Protein AF-A0A1V5GFI8-F1 (afdb_monomer_lite)

Secondary structure (DSSP, 8-state):
-EEEE-HHHHHHHHHHHHHHHHHHHHHHHHHHHHHHHHHHHHH--S-HHHHHHHHHS---PBTTTB-EEEETTTTEEEETTTEETTEE----SS-HHHHTEEEEEEEEEEETTEEEEEEEEEE----

pLDDT: mean 79.14, std 13.78, range [33.66, 95.88]

Sequence (127 aa):
MGLRLRRDCIDAAQALFEEDLRGEMQRRSWAALPLLNELRRTLGIENPAAFYREHWGGELVCPGEGEYVWNEAWRTYESSAFGHPDSPKPGPRGIAALDRIQRLETGATFEYGGLRAKAALIRSDGR

Structure (mmCIF, N/CA/C/O backbone):
data_AF-A0A1V5GFI8-F1
#
_entry.id   AF-A0A1V5GFI8-F1
#
loop_
_atom_site.group_PDB
_atom_site.id
_atom_site.type_symbol
_atom_site.label_atom_id
_atom_site.label_alt_id
_atom_site.label_comp_id
_atom_site.label_asym_id
_atom_site.label_entity_id
_atom_site.label_seq_id
_atom_site.pdbx_PDB_ins_code
_atom_site.Cartn_x
_atom_site.Cartn_y
_atom_site.Cartn_z
_atom_site.occupancy
_atom_site.B_iso_or_equiv
_atom_site.auth_seq_id
_atom_site.auth_comp_id
_atom_site.auth_asym_id
_atom_site.auth_atom_id
_atom_site.pdbx_PDB_model_num
ATOM 1 N N . MET A 1 1 ? 23.739 -17.365 -21.574 1.00 50.25 1 MET A N 1
ATOM 2 C CA . MET A 1 1 ? 24.062 -16.109 -22.294 1.00 50.25 1 MET A CA 1
ATOM 3 C C . MET A 1 1 ? 23.844 -14.949 -21.327 1.00 50.25 1 MET A C 1
ATOM 5 O O . MET A 1 1 ? 22.844 -14.989 -20.621 1.00 50.25 1 MET A O 1
ATOM 9 N N . GLY A 1 2 ? 24.782 -14.003 -21.199 1.00 55.44 2 GLY A N 1
ATOM 10 C CA . GLY A 1 2 ? 24.679 -12.882 -20.248 1.00 55.44 2 GLY A CA 1
ATOM 11 C C . GLY A 1 2 ? 24.267 -11.583 -20.943 1.00 55.44 2 GLY A C 1
ATOM 12 O O . GLY A 1 2 ? 24.872 -11.218 -21.947 1.00 55.44 2 GLY A O 1
ATOM 13 N N . LEU A 1 3 ? 23.251 -10.898 -20.420 1.00 61.62 3 LEU A N 1
ATOM 14 C CA . LEU A 1 3 ? 22.790 -9.583 -20.859 1.00 61.62 3 LEU A CA 1
ATOM 15 C C . LEU A 1 3 ? 23.240 -8.530 -19.843 1.00 61.62 3 LEU A C 1
ATOM 17 O O . LEU A 1 3 ? 22.969 -8.638 -18.645 1.00 61.62 3 LEU A O 1
ATOM 21 N N . ARG A 1 4 ? 23.920 -7.494 -20.337 1.00 64.38 4 ARG A N 1
ATOM 22 C CA . ARG A 1 4 ? 24.334 -6.324 -19.557 1.00 64.38 4 ARG A CA 1
ATOM 23 C C . ARG A 1 4 ? 23.457 -5.145 -19.959 1.00 64.38 4 ARG A C 1
ATOM 25 O O . ARG A 1 4 ? 23.592 -4.641 -21.071 1.00 64.38 4 ARG A O 1
ATOM 32 N N . LEU A 1 5 ? 22.578 -4.708 -19.061 1.00 66.06 5 LEU A N 1
ATOM 33 C CA . LEU A 1 5 ? 21.698 -3.564 -19.298 1.00 66.06 5 LEU A CA 1
ATOM 34 C C . LEU A 1 5 ? 22.356 -2.286 -18.758 1.00 66.06 5 LEU A C 1
ATOM 36 O O . LEU A 1 5 ? 22.871 -2.268 -17.637 1.00 66.06 5 LEU A O 1
ATOM 40 N N . ARG A 1 6 ? 22.377 -1.231 -19.581 1.00 69.94 6 ARG A N 1
ATOM 41 C CA . ARG A 1 6 ? 22.782 0.128 -19.178 1.00 69.94 6 ARG A CA 1
ATOM 42 C C . ARG A 1 6 ? 21.565 0.906 -18.664 1.00 69.94 6 ARG A C 1
ATOM 44 O O . ARG A 1 6 ? 20.440 0.495 -18.935 1.00 69.94 6 ARG A O 1
ATOM 51 N N . ARG A 1 7 ? 21.806 2.019 -17.960 1.00 71.50 7 ARG A N 1
ATOM 52 C CA . ARG A 1 7 ? 20.777 2.888 -17.359 1.00 71.50 7 ARG A CA 1
ATOM 53 C C . ARG A 1 7 ? 19.639 3.214 -18.333 1.00 71.50 7 ARG A C 1
ATOM 55 O O . ARG A 1 7 ? 18.503 2.893 -18.031 1.00 71.50 7 ARG A O 1
ATOM 62 N 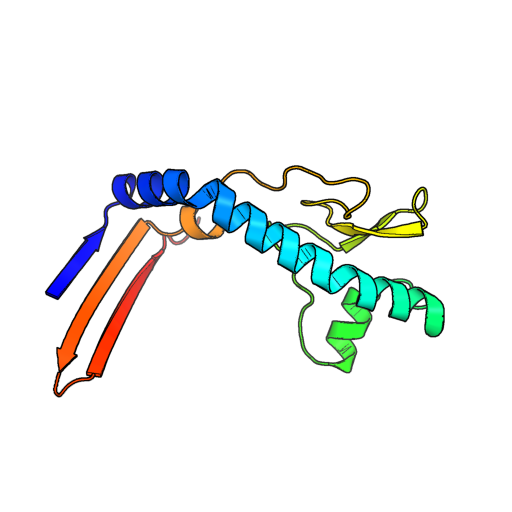N . ASP A 1 8 ? 19.962 3.653 -19.545 1.00 75.69 8 ASP A N 1
ATOM 63 C CA . ASP A 1 8 ? 18.964 4.001 -20.567 1.00 75.69 8 ASP A CA 1
ATOM 64 C C . ASP A 1 8 ? 18.019 2.832 -20.920 1.00 75.69 8 ASP A C 1
ATOM 66 O O . ASP A 1 8 ? 16.840 3.030 -21.197 1.00 75.69 8 ASP A O 1
ATOM 70 N N . CYS A 1 9 ? 18.514 1.586 -20.889 1.00 72.44 9 CYS A N 1
ATOM 71 C CA . CYS A 1 9 ? 17.685 0.398 -21.118 1.00 72.44 9 CYS A CA 1
ATOM 72 C C . CYS A 1 9 ? 16.789 0.076 -19.913 1.00 72.44 9 CYS A C 1
ATOM 74 O O . CYS A 1 9 ? 15.702 -0.466 -20.094 1.00 72.44 9 CYS A O 1
ATOM 76 N N . ILE A 1 10 ? 17.251 0.380 -18.697 1.00 73.12 10 ILE A N 1
ATOM 77 C CA . ILE A 1 10 ? 16.467 0.240 -17.463 1.00 73.12 10 ILE A CA 1
ATOM 78 C C . ILE A 1 10 ? 15.362 1.298 -17.441 1.00 73.12 10 ILE A C 1
ATOM 80 O O . ILE A 1 10 ? 14.219 0.954 -17.162 1.00 73.12 10 ILE A O 1
ATOM 84 N N . ASP A 1 11 ? 15.671 2.539 -17.817 1.00 72.94 11 ASP A N 1
ATOM 85 C CA . ASP A 1 11 ? 14.698 3.630 -17.891 1.00 72.94 11 ASP A CA 1
ATOM 86 C C . ASP A 1 11 ? 13.631 3.346 -18.964 1.00 72.94 11 ASP A C 1
ATOM 88 O O . ASP A 1 11 ? 12.438 3.512 -18.717 1.00 72.94 11 ASP A O 1
ATOM 92 N N . ALA A 1 12 ? 14.036 2.824 -20.130 1.00 75.50 12 ALA A N 1
ATOM 93 C CA . ALA A 1 12 ? 13.104 2.397 -21.175 1.00 75.50 12 ALA A CA 1
ATOM 94 C C . ALA A 1 12 ? 12.208 1.231 -20.723 1.00 75.50 12 ALA A C 1
ATOM 96 O O . ALA A 1 12 ? 11.006 1.243 -20.976 1.00 75.50 12 ALA A O 1
ATOM 97 N N . ALA A 1 13 ? 12.766 0.233 -20.028 1.00 72.88 13 ALA A N 1
ATOM 98 C CA . ALA A 1 13 ? 11.972 -0.855 -19.462 1.00 72.88 13 ALA A CA 1
ATOM 99 C C . ALA A 1 13 ? 11.004 -0.338 -18.387 1.00 72.88 13 ALA A C 1
ATOM 101 O O . ALA A 1 13 ? 9.841 -0.727 -18.380 1.00 72.88 13 ALA A O 1
ATOM 102 N N . GLN A 1 14 ? 11.451 0.572 -17.518 1.00 73.00 14 GLN A N 1
ATOM 103 C CA . GLN A 1 14 ? 10.587 1.204 -16.526 1.00 73.00 14 GLN A CA 1
ATOM 104 C C . GLN A 1 14 ? 9.422 1.923 -17.205 1.00 73.00 14 GLN A C 1
ATOM 106 O O . GLN A 1 14 ? 8.290 1.683 -16.815 1.00 73.00 14 GLN A O 1
ATOM 111 N N . ALA A 1 15 ? 9.672 2.719 -18.247 1.00 75.56 15 ALA A N 1
ATOM 112 C CA . ALA A 1 15 ? 8.619 3.414 -18.985 1.00 75.56 15 ALA A CA 1
ATOM 113 C C . ALA A 1 15 ? 7.609 2.453 -19.639 1.00 75.56 15 ALA A C 1
ATOM 115 O O . ALA A 1 15 ? 6.418 2.745 -19.672 1.00 75.56 15 ALA A O 1
ATOM 116 N N . LEU A 1 16 ? 8.066 1.295 -20.130 1.00 79.94 16 LEU A N 1
ATOM 117 C CA . LEU A 1 16 ? 7.194 0.288 -20.744 1.00 79.94 16 LEU A CA 1
ATOM 118 C C . LEU A 1 16 ? 6.314 -0.455 -19.732 1.00 79.94 16 LEU A C 1
ATOM 120 O O . LEU A 1 16 ? 5.209 -0.855 -20.081 1.00 79.94 16 LEU A O 1
ATOM 124 N N . PHE A 1 17 ? 6.795 -0.656 -18.503 1.00 77.00 17 PHE A N 1
ATOM 125 C CA . PHE A 1 17 ? 6.096 -1.436 -17.473 1.00 77.00 17 PHE A CA 1
ATOM 126 C C . PHE A 1 17 ? 5.537 -0.580 -16.325 1.00 77.00 17 PHE A C 1
ATOM 128 O O . PHE A 1 17 ? 5.024 -1.129 -15.350 1.00 77.00 17 PHE A O 1
ATOM 135 N N . GLU A 1 18 ? 5.645 0.750 -16.399 1.00 81.06 18 GLU A N 1
ATOM 136 C CA . GLU A 1 18 ? 5.300 1.654 -15.296 1.00 81.06 18 GLU A CA 1
ATOM 137 C C . GLU A 1 18 ? 3.835 1.511 -14.882 1.00 81.06 18 GLU A C 1
ATOM 139 O O . GLU A 1 18 ? 3.539 1.416 -13.691 1.00 81.06 18 GLU A O 1
ATOM 144 N N . GLU A 1 19 ? 2.921 1.478 -15.851 1.00 80.50 19 GLU A N 1
ATOM 145 C CA . GLU A 1 19 ? 1.483 1.377 -15.592 1.00 80.50 19 GLU A CA 1
ATOM 146 C C . GLU A 1 19 ? 1.116 0.035 -14.952 1.00 80.50 19 GLU A C 1
ATOM 148 O O . GLU A 1 19 ? 0.410 0.008 -13.941 1.00 80.50 19 GLU A O 1
ATOM 153 N N . ASP A 1 20 ? 1.661 -1.068 -15.472 1.00 83.44 20 ASP A N 1
ATOM 154 C CA . ASP A 1 20 ? 1.432 -2.411 -14.934 1.00 83.44 20 ASP A CA 1
ATOM 155 C C . ASP A 1 20 ? 1.963 -2.545 -13.502 1.00 83.44 20 ASP A C 1
ATOM 157 O O . ASP A 1 20 ? 1.280 -3.064 -12.611 1.00 83.44 20 ASP A O 1
ATOM 161 N N . LEU A 1 21 ? 3.176 -2.040 -13.258 1.00 82.12 21 LEU A N 1
ATOM 162 C CA . LEU A 1 21 ? 3.819 -2.084 -11.947 1.00 82.12 21 LEU A CA 1
ATOM 163 C C . LEU A 1 21 ? 3.091 -1.190 -10.941 1.00 82.12 21 LEU A C 1
ATOM 165 O O . LEU A 1 21 ? 2.856 -1.613 -9.808 1.00 82.12 21 LEU A O 1
ATOM 169 N N . ARG A 1 22 ? 2.662 0.005 -11.353 1.00 86.75 22 ARG A N 1
ATOM 170 C CA . ARG A 1 22 ? 1.830 0.901 -10.541 1.00 86.75 22 ARG A CA 1
ATOM 171 C C . ARG A 1 22 ? 0.488 0.258 -10.200 1.00 86.75 22 ARG A C 1
ATOM 173 O O . ARG A 1 22 ? 0.075 0.307 -9.043 1.00 86.75 22 ARG A O 1
ATOM 180 N N . GLY A 1 23 ? -0.166 -0.377 -11.172 1.00 88.94 23 GLY A N 1
ATOM 181 C CA . GLY A 1 23 ? -1.419 -1.099 -10.960 1.00 88.94 23 GLY A CA 1
ATOM 182 C C . GLY A 1 23 ? -1.262 -2.251 -9.968 1.00 88.94 23 GLY A C 1
ATOM 183 O O . GLY A 1 23 ? -2.096 -2.429 -9.082 1.00 88.94 23 GLY A O 1
ATOM 184 N N . GLU A 1 24 ? -0.165 -3.004 -10.050 1.00 88.81 24 GLU A N 1
ATOM 185 C CA . GLU A 1 24 ? 0.136 -4.065 -9.085 1.00 88.81 24 GLU A CA 1
ATOM 186 C C . GLU A 1 24 ? 0.430 -3.516 -7.683 1.00 88.81 24 GLU A C 1
ATOM 188 O O . GLU A 1 24 ? -0.075 -4.049 -6.692 1.00 88.81 24 GLU A O 1
ATOM 193 N N . MET A 1 25 ? 1.196 -2.427 -7.576 1.00 89.44 25 MET A N 1
ATOM 194 C CA . MET A 1 25 ? 1.446 -1.759 -6.296 1.00 89.44 25 MET A CA 1
ATOM 195 C C . MET A 1 25 ? 0.150 -1.252 -5.660 1.00 89.44 25 MET A C 1
ATOM 197 O O . MET A 1 25 ? -0.059 -1.470 -4.466 1.00 89.44 25 MET A O 1
ATOM 201 N N . GLN A 1 26 ? -0.743 -0.650 -6.449 1.00 92.75 26 GLN A N 1
ATOM 202 C CA . GLN A 1 26 ? -2.059 -0.215 -5.984 1.00 92.75 26 GLN A CA 1
ATOM 203 C C . GLN A 1 26 ? -2.885 -1.400 -5.475 1.00 92.75 26 GLN A C 1
ATOM 205 O O . GLN A 1 26 ? -3.370 -1.361 -4.345 1.00 92.75 26 GLN A O 1
ATOM 210 N N . ARG A 1 27 ? -2.993 -2.486 -6.257 1.00 92.31 27 ARG A N 1
ATOM 211 C CA . ARG A 1 27 ? -3.725 -3.697 -5.847 1.00 92.31 27 ARG A CA 1
ATOM 212 C C . ARG A 1 27 ? -3.207 -4.257 -4.526 1.00 92.31 27 ARG A C 1
ATOM 214 O O . ARG A 1 27 ? -4.000 -4.564 -3.638 1.00 92.31 27 ARG A O 1
ATOM 221 N N . ARG A 1 28 ? -1.883 -4.359 -4.369 1.00 90.81 28 ARG A N 1
ATOM 222 C CA . ARG A 1 28 ? -1.258 -4.833 -3.123 1.00 90.81 28 ARG A CA 1
ATOM 223 C C . ARG A 1 28 ? -1.508 -3.894 -1.953 1.00 90.81 28 ARG A C 1
ATOM 225 O O . ARG A 1 28 ? -1.756 -4.365 -0.849 1.00 90.81 28 ARG A O 1
ATOM 232 N N . SER A 1 29 ? -1.460 -2.586 -2.195 1.00 92.19 29 SER A N 1
ATOM 233 C CA . SER A 1 29 ? -1.754 -1.582 -1.177 1.00 92.19 29 SER A CA 1
ATOM 234 C C . SER A 1 29 ? -3.195 -1.711 -0.679 1.00 92.19 29 SER A C 1
ATOM 236 O O . SER A 1 29 ? -3.445 -1.750 0.524 1.00 92.19 29 SER A O 1
ATOM 238 N N . TRP A 1 30 ? -4.150 -1.875 -1.594 1.00 95.06 30 TRP A N 1
ATOM 239 C CA . TRP A 1 30 ? -5.560 -2.020 -1.240 1.00 95.06 30 TRP A CA 1
ATOM 240 C C . TRP A 1 30 ? -5.897 -3.359 -0.592 1.00 95.06 30 TRP A C 1
ATOM 242 O O . TRP A 1 30 ? -6.768 -3.404 0.273 1.00 95.06 30 TRP A O 1
ATOM 252 N N . ALA A 1 31 ? -5.183 -4.432 -0.934 1.00 93.06 31 ALA A N 1
ATOM 253 C CA . ALA A 1 31 ? -5.372 -5.742 -0.313 1.00 93.06 31 ALA A CA 1
ATOM 254 C C . ALA A 1 31 ? -5.093 -5.744 1.203 1.00 93.06 31 ALA A C 1
ATOM 256 O O . ALA A 1 31 ? -5.636 -6.584 1.918 1.00 93.06 31 ALA A O 1
ATOM 257 N N . ALA A 1 32 ? -4.285 -4.805 1.709 1.00 91.94 32 ALA A N 1
ATOM 258 C CA . ALA A 1 32 ? -4.014 -4.676 3.139 1.00 91.94 32 ALA A CA 1
ATOM 259 C C . ALA A 1 32 ? -5.139 -3.962 3.913 1.00 91.94 32 ALA A C 1
ATOM 261 O O . ALA A 1 32 ? -5.325 -4.224 5.101 1.00 91.94 32 ALA A O 1
ATOM 262 N N . LEU A 1 33 ? -5.910 -3.080 3.263 1.00 94.38 33 LEU A N 1
ATOM 263 C CA . LEU A 1 33 ? -6.880 -2.206 3.938 1.00 94.38 33 LEU A CA 1
ATOM 264 C C . LEU A 1 33 ? -7.967 -2.965 4.723 1.00 94.38 33 LEU A C 1
ATOM 266 O O . LEU A 1 33 ? -8.243 -2.561 5.855 1.00 94.38 33 LEU A O 1
ATOM 270 N N . PRO A 1 34 ? -8.557 -4.070 4.213 1.00 94.19 34 PRO A N 1
ATOM 271 C CA . PRO A 1 34 ? -9.561 -4.824 4.962 1.00 94.19 34 PRO A CA 1
ATOM 272 C C . PRO A 1 34 ? -9.051 -5.338 6.312 1.00 94.19 34 PRO A C 1
ATOM 274 O O . PRO A 1 34 ? -9.776 -5.260 7.301 1.00 94.19 34 PRO A O 1
ATOM 277 N N . LEU A 1 35 ? -7.798 -5.804 6.377 1.00 91.00 35 LEU A N 1
ATOM 278 C CA . LEU A 1 35 ? -7.186 -6.261 7.626 1.00 91.00 35 LEU A CA 1
ATOM 279 C C . LEU A 1 35 ? -7.052 -5.108 8.627 1.00 91.00 35 LEU A C 1
ATOM 281 O O . LEU A 1 35 ? -7.433 -5.255 9.784 1.00 91.00 35 LEU A O 1
ATOM 285 N N . LEU A 1 36 ? -6.546 -3.952 8.186 1.00 92.38 36 LEU A N 1
ATOM 286 C CA . LEU A 1 36 ? -6.373 -2.777 9.051 1.00 92.38 36 LEU A CA 1
ATOM 287 C C . LEU A 1 36 ? -7.716 -2.281 9.599 1.00 92.38 36 LEU A C 1
ATOM 289 O O . LEU A 1 36 ? -7.835 -1.975 10.787 1.00 92.38 36 LEU A O 1
ATOM 293 N N . ASN A 1 37 ? -8.734 -2.241 8.737 1.00 94.25 37 ASN A N 1
ATOM 294 C CA . ASN A 1 37 ? -10.091 -1.860 9.111 1.00 94.25 37 ASN A CA 1
ATOM 295 C C . ASN A 1 37 ? -10.686 -2.824 10.137 1.00 94.25 37 ASN A C 1
ATOM 297 O O . ASN A 1 37 ? -11.284 -2.379 11.114 1.00 94.25 37 ASN A O 1
ATOM 301 N N . GLU A 1 38 ? -10.500 -4.130 9.947 1.00 93.88 38 GLU A N 1
ATOM 302 C CA . GLU A 1 38 ? -11.026 -5.134 10.869 1.00 93.88 38 GLU A CA 1
ATOM 303 C C . GLU A 1 38 ? -10.320 -5.089 12.228 1.00 93.88 38 GLU A C 1
ATOM 305 O O . GLU A 1 38 ? -10.982 -5.134 13.262 1.00 93.88 38 GLU A O 1
ATOM 310 N N . LEU A 1 39 ? -8.997 -4.908 12.249 1.00 91.00 39 LEU A N 1
ATOM 311 C CA . LEU A 1 39 ? -8.236 -4.740 13.490 1.00 91.00 39 LEU A CA 1
ATOM 312 C C . LEU A 1 39 ? -8.711 -3.516 14.284 1.00 91.00 39 LEU A C 1
ATOM 314 O O . LEU A 1 39 ? -8.912 -3.603 15.496 1.00 91.00 39 LEU A O 1
ATOM 318 N N . ARG A 1 40 ? -8.961 -2.387 13.613 1.00 92.38 40 ARG A N 1
ATOM 319 C CA . ARG A 1 40 ? -9.517 -1.198 14.271 1.00 92.38 40 ARG A CA 1
ATOM 320 C C . ARG A 1 40 ? -10.947 -1.432 14.756 1.00 92.38 40 ARG A C 1
ATOM 322 O O . ARG A 1 40 ? -11.272 -1.060 15.877 1.00 92.38 40 ARG A O 1
ATOM 329 N N . ARG A 1 41 ? -11.802 -2.049 13.936 1.00 92.56 41 ARG A N 1
ATOM 330 C CA . ARG A 1 41 ? -13.225 -2.255 14.248 1.00 92.56 41 ARG A CA 1
ATOM 331 C C . ARG A 1 41 ? -13.447 -3.251 15.385 1.00 92.56 41 ARG A C 1
ATOM 333 O O . ARG A 1 41 ? -14.279 -2.999 16.249 1.00 92.56 41 ARG A O 1
ATOM 340 N N . THR A 1 42 ? -12.733 -4.370 15.363 1.00 90.62 42 THR A N 1
ATOM 341 C CA . THR A 1 42 ? -12.998 -5.517 16.242 1.00 90.62 42 THR A CA 1
ATOM 342 C C . THR A 1 42 ? -12.167 -5.463 17.517 1.00 90.62 42 THR A C 1
ATOM 344 O O . THR A 1 42 ? -12.656 -5.839 18.579 1.00 90.62 42 THR A O 1
ATOM 347 N N . LEU A 1 43 ? -10.931 -4.963 17.433 1.00 86.94 43 LEU A N 1
ATOM 348 C CA . LEU A 1 43 ? -10.012 -4.888 18.571 1.00 86.94 43 LEU A CA 1
ATOM 349 C C . LEU A 1 43 ? -9.786 -3.453 19.073 1.00 86.94 43 LEU A C 1
ATOM 351 O O . LEU A 1 43 ? -9.067 -3.265 20.050 1.00 86.94 43 LEU A O 1
ATOM 355 N N . GLY A 1 44 ? -10.380 -2.439 18.433 1.00 90.56 44 GLY A N 1
ATOM 356 C CA . GLY A 1 44 ? -10.219 -1.039 18.843 1.00 90.56 44 GLY A CA 1
ATOM 357 C C . GLY A 1 44 ? -8.808 -0.490 18.617 1.00 90.56 44 GLY A C 1
ATOM 358 O O . GLY A 1 44 ? -8.419 0.485 19.251 1.00 90.56 44 GLY A O 1
ATOM 359 N N . ILE A 1 45 ? -8.013 -1.124 17.751 1.00 88.31 45 ILE A N 1
ATOM 360 C CA . ILE A 1 45 ? -6.596 -0.793 17.590 1.00 88.31 45 ILE A CA 1
ATOM 361 C C . ILE A 1 45 ? -6.445 0.477 16.753 1.00 88.31 45 ILE A C 1
ATOM 363 O O . ILE A 1 45 ? -6.747 0.494 15.560 1.00 88.31 45 ILE A O 1
ATOM 367 N N . GLU A 1 46 ? -5.923 1.534 17.371 1.00 83.94 46 GLU A N 1
ATOM 368 C CA . GLU A 1 46 ? -5.695 2.821 16.707 1.00 83.94 46 GLU A CA 1
ATOM 369 C C . GLU A 1 46 ? -4.545 2.773 15.693 1.00 83.94 46 GLU A C 1
ATOM 371 O O . GLU A 1 46 ? -4.609 3.442 14.658 1.00 83.94 46 GLU A O 1
ATOM 376 N N . ASN A 1 47 ? -3.523 1.946 15.955 1.00 85.12 47 ASN A N 1
ATOM 377 C CA . ASN A 1 47 ? -2.382 1.732 15.063 1.00 85.12 47 ASN A CA 1
ATOM 378 C C . ASN A 1 47 ? -2.199 0.243 14.689 1.00 85.12 47 ASN A C 1
ATOM 380 O O . ASN A 1 47 ? -1.348 -0.453 15.255 1.00 85.12 47 ASN A O 1
ATOM 384 N N . PRO A 1 48 ? -2.984 -0.264 13.722 1.00 85.12 48 PRO A N 1
ATOM 385 C CA . PRO A 1 48 ? -2.930 -1.657 13.291 1.00 85.12 48 PRO A CA 1
ATOM 386 C C . PRO A 1 48 ? -1.585 -2.059 12.682 1.00 85.12 48 PRO A C 1
ATOM 388 O O . PRO A 1 48 ? -1.186 -3.213 12.807 1.00 85.12 48 PRO A O 1
ATOM 391 N N . ALA A 1 49 ? -0.864 -1.125 12.050 1.00 82.19 49 ALA A N 1
ATOM 392 C CA . ALA A 1 49 ? 0.445 -1.402 11.461 1.00 82.19 49 ALA A CA 1
ATOM 393 C C . ALA A 1 49 ? 1.496 -1.713 12.539 1.00 82.19 49 ALA A C 1
ATOM 395 O O . ALA A 1 49 ? 2.248 -2.681 12.407 1.00 82.19 49 ALA A O 1
ATOM 396 N N . ALA A 1 50 ? 1.516 -0.938 13.629 1.00 84.00 50 ALA A N 1
ATOM 397 C CA . ALA A 1 50 ? 2.387 -1.204 14.773 1.00 84.00 50 ALA A CA 1
ATOM 398 C C . ALA A 1 50 ? 2.011 -2.516 15.473 1.00 84.00 50 ALA A C 1
ATOM 400 O O . ALA A 1 50 ? 2.880 -3.349 15.724 1.00 84.00 50 ALA A O 1
ATOM 401 N N . PHE A 1 51 ? 0.713 -2.732 15.706 1.00 87.56 51 PHE A N 1
ATOM 402 C CA . PHE A 1 51 ? 0.214 -3.966 16.310 1.00 87.56 51 PHE A CA 1
ATOM 403 C C . PHE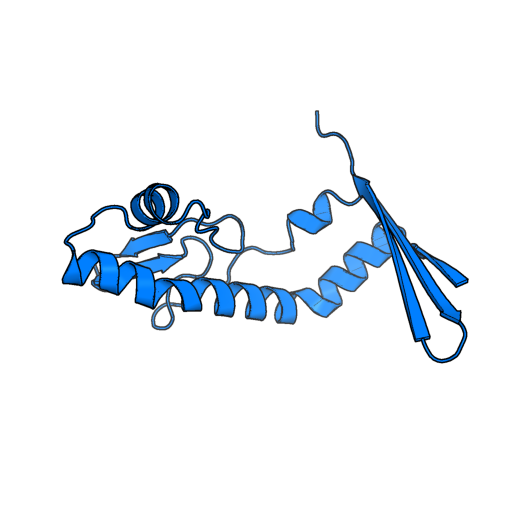 A 1 51 ? 0.617 -5.203 15.506 1.00 87.56 51 PHE A C 1
ATOM 405 O O . PHE A 1 51 ? 1.085 -6.190 16.074 1.00 87.56 51 PHE A O 1
ATOM 412 N N . TYR A 1 52 ? 0.486 -5.135 14.178 1.00 84.19 52 TYR A N 1
ATOM 413 C CA . TYR A 1 52 ? 0.835 -6.251 13.314 1.00 84.19 52 TYR A CA 1
ATOM 414 C C . TYR A 1 52 ? 2.326 -6.594 13.391 1.00 84.19 52 TYR A C 1
ATOM 416 O O . TYR A 1 52 ? 2.693 -7.768 13.472 1.00 84.19 52 TYR A O 1
ATOM 424 N N . ARG A 1 53 ? 3.182 -5.564 13.423 1.00 84.50 53 ARG A N 1
ATOM 425 C CA . ARG A 1 53 ? 4.632 -5.718 13.585 1.00 84.50 53 ARG A CA 1
ATOM 426 C C . ARG A 1 53 ? 4.986 -6.414 14.897 1.00 84.50 53 ARG A C 1
ATOM 428 O O . ARG A 1 53 ? 5.822 -7.311 14.896 1.00 84.50 53 ARG A O 1
ATOM 435 N N . GLU A 1 54 ? 4.343 -6.022 15.990 1.00 86.00 54 GLU A N 1
ATOM 436 C CA . GLU A 1 54 ? 4.591 -6.580 17.322 1.00 86.00 54 GLU A CA 1
ATOM 437 C C . GLU A 1 54 ? 4.122 -8.038 17.454 1.00 86.00 54 GLU A C 1
ATOM 439 O O . GLU A 1 54 ? 4.819 -8.852 18.053 1.00 86.00 54 GLU A O 1
ATOM 444 N N . HIS A 1 55 ? 2.979 -8.391 16.855 1.00 84.81 55 HIS A N 1
ATOM 445 C CA . HIS A 1 55 ? 2.335 -9.691 17.085 1.00 84.81 55 HIS A CA 1
ATOM 446 C C . HIS A 1 55 ? 2.668 -10.756 16.034 1.00 84.81 55 HIS A C 1
ATOM 448 O O . HIS A 1 55 ? 2.661 -11.945 16.349 1.00 84.81 55 HIS A O 1
ATOM 454 N N . TRP A 1 56 ? 2.975 -10.359 14.795 1.00 84.56 56 TRP A N 1
ATOM 455 C CA . TRP A 1 56 ? 3.287 -11.291 13.702 1.00 84.56 56 TRP A CA 1
ATOM 456 C C . TRP A 1 56 ? 4.714 -11.155 13.159 1.00 84.56 56 TRP A C 1
ATOM 458 O O . TRP A 1 56 ? 5.089 -11.899 12.254 1.00 84.56 56 TRP A O 1
ATOM 468 N N . GLY A 1 57 ? 5.525 -10.235 13.695 1.00 72.12 57 GLY A N 1
ATOM 469 C CA . GLY A 1 57 ? 6.942 -10.090 13.337 1.00 72.12 57 GLY A CA 1
ATOM 470 C C . GLY A 1 57 ? 7.201 -9.623 11.898 1.00 72.12 57 GLY A C 1
ATOM 471 O O . GLY A 1 57 ? 8.342 -9.664 11.440 1.00 72.12 57 GLY A O 1
ATOM 472 N N . GLY A 1 58 ? 6.162 -9.192 11.176 1.00 74.75 58 GLY A N 1
ATOM 473 C CA . GLY A 1 58 ? 6.246 -8.688 9.806 1.00 74.75 58 GLY A CA 1
ATOM 474 C C . GLY A 1 58 ? 5.941 -7.196 9.728 1.00 74.75 58 GLY A C 1
ATOM 475 O O . GLY A 1 58 ? 5.109 -6.683 10.471 1.00 74.75 58 GLY A O 1
ATOM 476 N N . GLU A 1 59 ? 6.586 -6.484 8.808 1.00 77.25 59 GLU A N 1
ATOM 477 C CA . GLU A 1 59 ? 6.271 -5.079 8.558 1.00 77.25 59 GLU A CA 1
ATOM 478 C C . GLU A 1 59 ? 5.183 -4.942 7.486 1.00 77.25 59 GLU A C 1
ATOM 480 O O . GLU A 1 59 ? 5.317 -5.445 6.368 1.00 77.25 59 GLU A O 1
ATOM 485 N N . LEU A 1 60 ? 4.103 -4.234 7.822 1.00 79.69 60 LEU A N 1
ATOM 486 C CA . L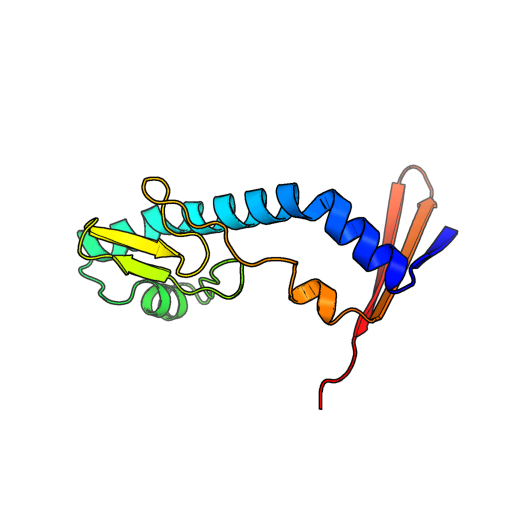EU A 1 60 ? 3.084 -3.814 6.862 1.00 79.69 60 LEU A CA 1
ATOM 487 C C . LEU A 1 60 ? 3.628 -2.652 6.029 1.00 79.69 60 LEU A C 1
ATOM 489 O O . LEU A 1 60 ? 3.388 -1.482 6.315 1.00 79.69 60 LEU A O 1
ATOM 493 N N . VAL A 1 61 ? 4.385 -2.992 4.991 1.00 81.56 61 VAL A N 1
ATOM 494 C CA . VAL A 1 61 ? 4.922 -2.009 4.051 1.00 81.56 61 VAL A CA 1
ATOM 495 C C . VAL A 1 61 ? 3.820 -1.603 3.076 1.00 81.56 61 VAL A C 1
ATOM 497 O O . VAL A 1 61 ? 3.273 -2.442 2.356 1.00 81.56 61 VAL A O 1
ATOM 500 N N . CYS A 1 62 ? 3.495 -0.312 3.032 1.00 83.94 62 CYS A N 1
ATOM 501 C CA . CYS A 1 62 ? 2.652 0.227 1.974 1.00 83.94 62 CYS A CA 1
ATOM 502 C C . CYS A 1 62 ? 3.485 0.363 0.687 1.00 83.94 62 CYS A C 1
ATOM 504 O O . CYS A 1 62 ? 4.519 1.037 0.695 1.00 83.94 62 CYS A O 1
ATOM 506 N N . PRO A 1 63 ? 3.059 -0.244 -0.435 1.00 83.44 63 PRO A N 1
ATOM 507 C CA . PRO A 1 63 ? 3.710 -0.033 -1.721 1.00 83.44 63 PRO A CA 1
ATOM 508 C C . PRO A 1 63 ? 3.763 1.454 -2.090 1.00 83.44 63 PRO A C 1
ATOM 510 O O . PRO A 1 63 ? 2.836 2.206 -1.789 1.00 83.44 63 PRO A O 1
ATOM 513 N N . GLY A 1 64 ? 4.834 1.860 -2.777 1.00 76.00 64 GLY A N 1
ATOM 514 C CA . GLY A 1 64 ? 4.977 3.215 -3.309 1.00 76.00 64 GLY A CA 1
ATOM 515 C C . GLY A 1 64 ? 5.437 4.282 -2.310 1.00 76.00 64 GLY A C 1
ATOM 516 O O . GLY A 1 64 ? 5.018 5.426 -2.439 1.00 76.00 64 GLY A O 1
ATOM 517 N N . GLU A 1 65 ? 6.270 3.903 -1.331 1.00 73.00 65 GLU A N 1
ATOM 518 C CA . GLU A 1 65 ? 6.832 4.803 -0.298 1.00 73.00 65 GLU A CA 1
ATOM 519 C C . GLU A 1 65 ? 5.769 5.512 0.563 1.00 73.00 65 GLU A C 1
ATOM 521 O O . GLU A 1 65 ? 6.009 6.576 1.127 1.00 73.00 65 GLU A O 1
ATOM 526 N N . GLY A 1 66 ? 4.578 4.918 0.660 1.00 82.94 66 GLY A N 1
ATOM 527 C CA . GLY A 1 66 ? 3.479 5.444 1.458 1.00 82.94 66 GLY A CA 1
ATOM 528 C C . GLY A 1 66 ? 3.406 4.867 2.871 1.00 82.94 66 GLY A C 1
ATOM 529 O O . GLY A 1 66 ? 4.180 4.000 3.271 1.00 82.94 66 GLY A O 1
ATOM 530 N N . GLU A 1 67 ? 2.379 5.302 3.591 1.00 90.25 67 GLU A N 1
ATOM 531 C CA . GLU A 1 67 ? 1.957 4.784 4.890 1.00 90.25 67 GLU A CA 1
ATOM 532 C C . GLU A 1 67 ? 0.458 4.475 4.847 1.00 90.25 67 GLU A C 1
ATOM 534 O O . GLU A 1 67 ? -0.275 5.009 4.007 1.00 90.25 67 GLU A O 1
ATOM 539 N N . TYR A 1 68 ? -0.005 3.622 5.759 1.00 92.38 68 TYR A N 1
ATOM 540 C CA . TYR A 1 68 ? -1.433 3.395 5.957 1.00 92.38 68 TYR A CA 1
ATOM 541 C C . TYR A 1 68 ? -1.972 4.354 7.014 1.00 92.38 68 TYR A C 1
ATOM 543 O O . TYR A 1 68 ? -1.570 4.293 8.175 1.00 92.38 68 TYR A O 1
ATOM 551 N N . VAL A 1 69 ? -2.907 5.215 6.618 1.00 93.19 69 VAL A N 1
ATOM 552 C CA . VAL A 1 69 ? -3.474 6.262 7.475 1.00 93.19 69 VAL A CA 1
ATOM 553 C C . VAL A 1 69 ? -4.982 6.103 7.590 1.00 93.19 69 VAL A C 1
ATOM 555 O O . VAL A 1 69 ? -5.643 5.674 6.646 1.00 93.19 69 VAL A O 1
ATOM 558 N N . TRP A 1 70 ? -5.535 6.422 8.757 1.00 94.50 70 TRP A N 1
ATOM 559 C CA . TRP A 1 70 ? -6.981 6.420 8.953 1.00 94.50 70 TRP A CA 1
ATOM 560 C C . TRP A 1 70 ? -7.598 7.659 8.298 1.00 94.50 70 TRP A C 1
ATOM 562 O O . TRP A 1 70 ? -7.226 8.786 8.625 1.00 94.50 70 TRP A O 1
ATOM 572 N N . ASN A 1 71 ? -8.546 7.455 7.388 1.00 94.44 71 ASN A N 1
ATOM 573 C CA . ASN A 1 71 ? -9.327 8.525 6.787 1.00 94.44 71 ASN A CA 1
ATOM 574 C C . ASN A 1 71 ? -10.652 8.681 7.547 1.00 94.44 71 ASN A C 1
ATOM 576 O O . ASN A 1 71 ? -11.543 7.842 7.421 1.00 94.44 71 ASN A O 1
ATOM 580 N N . GLU A 1 72 ? -10.801 9.767 8.311 1.00 94.06 72 GLU A N 1
ATOM 581 C CA . GLU A 1 72 ? -12.014 10.029 9.104 1.00 94.06 72 GLU A CA 1
ATOM 582 C C . GLU A 1 72 ? -13.263 10.277 8.246 1.00 94.06 72 GLU A C 1
ATOM 584 O O . GLU A 1 72 ? -14.355 9.845 8.609 1.00 94.06 72 GLU A O 1
ATOM 589 N N . ALA A 1 73 ? -13.120 10.931 7.089 1.00 94.88 73 ALA A N 1
ATOM 590 C CA . ALA A 1 73 ? -14.256 11.253 6.223 1.00 94.88 73 ALA A CA 1
ATOM 591 C C . ALA A 1 73 ? -14.899 9.988 5.633 1.00 94.88 73 ALA A C 1
ATOM 593 O O . ALA A 1 73 ? -16.119 9.904 5.507 1.00 94.88 73 ALA A O 1
ATOM 594 N N . TRP A 1 74 ? -14.071 8.993 5.317 1.00 94.81 74 TRP A N 1
ATOM 595 C CA . TRP A 1 74 ? -14.506 7.721 4.739 1.00 94.81 74 TRP A CA 1
ATOM 596 C C . TRP A 1 74 ? -14.617 6.592 5.768 1.00 94.81 74 TRP A C 1
ATOM 598 O O . TRP A 1 74 ? -15.176 5.537 5.474 1.00 94.81 74 TRP A O 1
ATOM 608 N N . ARG A 1 75 ? -14.108 6.816 6.986 1.00 94.31 75 ARG A N 1
ATOM 609 C CA . ARG A 1 75 ? -13.993 5.831 8.071 1.00 94.31 75 ARG A CA 1
ATOM 610 C C . ARG A 1 75 ? -13.364 4.516 7.601 1.00 94.31 75 ARG A C 1
ATOM 612 O O . ARG A 1 75 ? -13.888 3.430 7.860 1.00 94.31 75 ARG A O 1
ATOM 619 N N . THR A 1 76 ? -12.247 4.626 6.893 1.00 95.00 76 THR A N 1
ATOM 620 C CA . THR A 1 76 ? -11.440 3.496 6.418 1.00 95.00 76 THR A CA 1
ATOM 621 C C . THR A 1 76 ? -9.968 3.873 6.463 1.00 95.00 76 THR A C 1
ATOM 623 O O . THR A 1 76 ? -9.620 5.044 6.319 1.00 95.00 76 THR A O 1
ATOM 626 N N . TYR A 1 77 ? -9.083 2.890 6.611 1.00 94.75 77 TYR A N 1
ATOM 627 C CA . TYR A 1 77 ? -7.684 3.090 6.258 1.00 94.75 77 TYR A CA 1
ATOM 628 C C . TYR A 1 77 ? -7.543 3.340 4.758 1.00 94.75 77 TYR A C 1
ATOM 630 O O . TYR A 1 77 ? -8.273 2.773 3.940 1.00 94.75 77 TYR A O 1
ATOM 638 N N . GLU A 1 78 ? -6.561 4.161 4.412 1.00 95.50 78 GLU A N 1
ATOM 639 C CA . GLU A 1 78 ? -6.121 4.417 3.051 1.00 95.50 78 GLU A CA 1
ATOM 640 C C . GLU A 1 78 ? -4.595 4.397 2.967 1.00 95.50 78 GLU A C 1
ATOM 642 O O . GLU A 1 78 ? -3.887 4.593 3.955 1.00 95.50 78 GLU A O 1
ATOM 647 N N . SER A 1 79 ? -4.084 4.190 1.760 1.00 94.56 79 SER A N 1
ATOM 648 C CA . SER A 1 79 ? -2.686 4.455 1.451 1.00 94.56 79 SER A CA 1
ATOM 649 C C . SER A 1 79 ? -2.464 5.952 1.250 1.00 94.56 79 SER A C 1
ATOM 651 O O . SER A 1 79 ? -3.174 6.595 0.470 1.00 94.56 79 SER A O 1
ATOM 653 N N . SER A 1 80 ? -1.428 6.519 1.867 1.00 93.62 80 SER A N 1
ATOM 654 C CA . SER A 1 80 ? -1.026 7.900 1.578 1.00 93.62 80 SER A CA 1
ATOM 655 C C . SER A 1 80 ? -0.626 8.084 0.105 1.00 93.62 80 SER A C 1
ATOM 657 O O . SER A 1 80 ? -0.897 9.139 -0.469 1.00 93.62 80 SER A O 1
ATOM 659 N N . ALA A 1 81 ? -0.088 7.033 -0.528 1.00 92.69 81 ALA A N 1
ATOM 660 C CA . ALA A 1 81 ? 0.326 7.010 -1.928 1.00 92.69 81 ALA A CA 1
ATOM 661 C C . ALA A 1 81 ? -0.829 6.701 -2.904 1.00 92.69 81 ALA A C 1
ATOM 663 O O . ALA A 1 81 ? -1.010 7.411 -3.893 1.00 92.69 81 ALA A O 1
ATOM 664 N N . PHE A 1 82 ? -1.619 5.657 -2.634 1.00 94.31 82 PHE A N 1
ATOM 665 C CA . PHE A 1 82 ? -2.622 5.110 -3.564 1.00 94.31 82 PHE A CA 1
ATOM 666 C C . PHE A 1 82 ? -4.084 5.370 -3.167 1.00 94.31 82 PHE A C 1
ATOM 668 O O . PHE A 1 82 ? -4.993 5.030 -3.925 1.00 94.31 82 PHE A O 1
ATOM 675 N N . GLY A 1 83 ? -4.340 5.992 -2.016 1.00 95.50 83 GLY A N 1
ATOM 676 C CA . GLY A 1 83 ? -5.692 6.218 -1.504 1.00 95.50 83 GLY A CA 1
ATOM 677 C C . GLY A 1 83 ? -6.385 4.910 -1.116 1.00 95.50 83 GLY A C 1
ATOM 678 O O . GLY A 1 83 ? -5.740 3.965 -0.651 1.00 95.50 83 GLY A O 1
ATOM 679 N N . HIS A 1 84 ? -7.696 4.852 -1.325 1.00 95.88 84 HIS A N 1
ATOM 680 C CA . HIS A 1 84 ? -8.532 3.664 -1.127 1.00 95.88 84 HIS A CA 1
ATOM 681 C C . HIS A 1 84 ? -9.429 3.442 -2.362 1.00 95.88 84 HIS A C 1
ATOM 683 O O . HIS A 1 84 ? -9.529 4.348 -3.190 1.00 95.88 84 HIS A O 1
ATOM 689 N N . PRO A 1 85 ? -10.085 2.275 -2.520 1.00 95.69 85 PRO A N 1
ATOM 690 C CA . PRO A 1 85 ? -10.843 1.949 -3.734 1.00 95.69 85 PRO A CA 1
ATOM 691 C C . PRO A 1 85 ? -11.885 2.998 -4.160 1.00 95.69 85 PRO A C 1
ATOM 693 O O . PRO A 1 85 ? -11.996 3.289 -5.346 1.00 95.69 85 PRO A O 1
ATOM 696 N N . ASP A 1 86 ? -12.596 3.606 -3.204 1.00 94.31 86 ASP A N 1
ATOM 697 C CA . ASP A 1 86 ? -13.615 4.635 -3.486 1.00 94.31 86 ASP A CA 1
ATOM 698 C C . ASP A 1 86 ? -13.044 6.055 -3.694 1.00 94.31 86 ASP A C 1
ATOM 700 O O . ASP A 1 86 ? -13.763 6.958 -4.117 1.00 94.31 86 ASP A O 1
ATOM 704 N N . SER A 1 87 ? -11.755 6.268 -3.408 1.00 95.81 87 SER A N 1
ATOM 705 C CA . SER A 1 87 ? -11.043 7.531 -3.643 1.00 95.81 87 SER A CA 1
ATOM 706 C C . SER A 1 87 ? -9.585 7.244 -4.039 1.00 95.81 87 SER A C 1
ATOM 708 O O . SER A 1 87 ? -8.653 7.406 -3.236 1.00 95.81 87 SER A O 1
ATOM 710 N N . PRO A 1 88 ? -9.364 6.727 -5.262 1.00 94.62 88 PRO A N 1
ATOM 711 C CA . PRO A 1 88 ? -8.047 6.299 -5.705 1.00 94.62 88 PRO A CA 1
ATOM 712 C C . PRO A 1 88 ? -7.120 7.495 -5.940 1.00 94.62 88 PRO A C 1
ATOM 714 O O . PRO A 1 88 ? -7.483 8.474 -6.593 1.00 94.62 88 PRO A O 1
ATOM 717 N N . LYS A 1 89 ? -5.877 7.381 -5.466 1.00 94.06 89 LYS A N 1
ATOM 718 C CA . LYS A 1 89 ? -4.782 8.305 -5.801 1.00 94.06 89 LYS A CA 1
ATOM 719 C C . LYS A 1 89 ? -3.890 7.677 -6.878 1.00 94.06 89 LYS A C 1
ATOM 721 O O . LYS A 1 89 ? -3.769 6.450 -6.932 1.00 94.06 89 LYS A O 1
ATOM 726 N N . PRO A 1 90 ? -3.225 8.490 -7.718 1.00 87.75 90 PRO A N 1
ATOM 727 C CA . PRO A 1 90 ? -2.415 7.982 -8.823 1.00 87.75 90 PRO A CA 1
ATOM 728 C C . PRO A 1 90 ? -1.171 7.200 -8.376 1.00 87.75 90 PRO A C 1
ATOM 730 O O . PRO A 1 90 ? -0.592 6.491 -9.197 1.00 87.75 90 PRO A O 1
ATOM 733 N N . GLY A 1 91 ? -0.740 7.307 -7.115 1.00 85.88 91 GLY A N 1
ATOM 734 C CA . GLY A 1 91 ? 0.508 6.700 -6.656 1.00 85.88 91 GLY A CA 1
ATOM 735 C C . GLY A 1 91 ? 1.762 7.438 -7.134 1.00 85.88 91 GLY A C 1
ATOM 736 O O . GLY A 1 91 ? 1.676 8.379 -7.937 1.00 85.88 91 GLY A O 1
ATOM 737 N N . PRO A 1 92 ? 2.945 7.019 -6.657 1.00 81.94 92 PRO A N 1
ATOM 738 C CA . PRO A 1 92 ? 4.215 7.598 -7.079 1.00 81.94 92 PRO A CA 1
ATOM 739 C C . PRO A 1 92 ? 4.439 7.414 -8.583 1.00 81.94 92 PRO A C 1
ATOM 741 O O . PRO A 1 92 ? 3.899 6.502 -9.211 1.00 81.94 92 PRO A O 1
ATOM 744 N N . ARG A 1 93 ? 5.222 8.321 -9.172 1.00 74.44 93 ARG A N 1
ATOM 745 C CA . ARG A 1 93 ? 5.730 8.190 -10.543 1.00 74.44 93 ARG A CA 1
ATOM 746 C C . ARG A 1 93 ? 7.101 7.540 -10.523 1.00 74.44 93 ARG A C 1
ATOM 748 O O . ARG A 1 93 ? 7.908 7.879 -9.661 1.00 74.44 93 ARG A O 1
ATOM 755 N N . GLY A 1 94 ? 7.347 6.650 -11.481 1.00 67.19 94 GLY A N 1
ATOM 756 C CA . GLY A 1 94 ? 8.539 5.811 -11.481 1.00 67.19 94 GLY A CA 1
ATOM 757 C C . GLY A 1 94 ? 8.570 4.823 -10.311 1.00 67.19 94 GLY A C 1
ATOM 758 O O . GLY A 1 94 ? 7.752 4.858 -9.390 1.00 67.19 94 GLY A O 1
ATOM 759 N N . ILE A 1 95 ? 9.526 3.902 -10.355 1.00 67.31 95 ILE A N 1
ATOM 760 C CA . ILE A 1 95 ? 9.753 2.945 -9.278 1.00 67.31 95 ILE A CA 1
ATOM 761 C C . ILE A 1 95 ? 11.056 3.366 -8.619 1.00 67.31 95 ILE A C 1
ATOM 763 O O . ILE A 1 95 ? 12.129 2.990 -9.078 1.00 67.31 95 ILE A O 1
ATOM 767 N N . ALA A 1 96 ? 10.970 4.119 -7.522 1.00 63.56 96 ALA A N 1
ATOM 768 C CA . ALA A 1 96 ? 12.142 4.642 -6.809 1.00 63.56 96 ALA A CA 1
ATOM 769 C C . ALA A 1 96 ? 13.181 3.552 -6.451 1.00 63.56 96 ALA A C 1
ATOM 771 O O . ALA A 1 96 ? 14.387 3.797 -6.392 1.00 63.56 96 ALA A O 1
ATOM 772 N N . ALA A 1 97 ? 12.737 2.299 -6.277 1.00 62.12 97 ALA A N 1
ATOM 773 C CA . ALA A 1 97 ? 13.625 1.154 -6.078 1.00 62.12 97 ALA A CA 1
ATOM 774 C C . ALA A 1 97 ? 14.540 0.859 -7.288 1.00 62.12 97 ALA A C 1
ATOM 776 O O . ALA A 1 97 ? 15.661 0.382 -7.091 1.00 62.12 97 ALA A O 1
ATOM 777 N N . LEU A 1 98 ? 14.091 1.142 -8.516 1.00 65.25 98 LEU A N 1
ATOM 778 C CA . LEU A 1 98 ? 14.876 1.003 -9.745 1.00 65.25 98 LEU A CA 1
ATOM 779 C C . LEU A 1 98 ? 15.824 2.190 -9.964 1.00 65.25 98 LEU A C 1
ATOM 781 O O . LEU A 1 98 ? 16.907 1.984 -10.507 1.00 65.25 98 LEU A O 1
ATOM 785 N N . ASP A 1 99 ? 15.508 3.386 -9.457 1.00 65.12 99 ASP A N 1
ATOM 786 C CA . ASP A 1 99 ? 16.369 4.575 -9.604 1.00 65.12 99 ASP A CA 1
ATOM 787 C C . ASP A 1 99 ? 17.758 4.406 -8.970 1.00 65.12 99 ASP A C 1
ATOM 789 O O . ASP A 1 99 ? 18.736 5.039 -9.386 1.00 65.12 99 ASP A O 1
ATOM 793 N N . ARG A 1 100 ? 17.854 3.525 -7.967 1.00 63.25 100 ARG A N 1
ATOM 794 C CA . ARG A 1 100 ? 19.099 3.171 -7.269 1.00 63.25 100 ARG A CA 1
ATOM 795 C C . ARG A 1 100 ? 19.922 2.101 -7.989 1.00 63.25 100 ARG A C 1
ATOM 797 O O . ARG A 1 100 ? 21.056 1.834 -7.584 1.00 63.25 100 ARG A O 1
ATOM 804 N N . ILE A 1 101 ? 19.373 1.470 -9.025 1.00 64.62 101 ILE A N 1
ATOM 805 C CA . ILE A 1 101 ? 20.044 0.422 -9.793 1.00 64.62 101 ILE A CA 1
ATOM 806 C C . ILE A 1 101 ? 20.836 1.087 -10.920 1.00 64.62 101 ILE A C 1
ATOM 808 O O . ILE A 1 101 ? 20.277 1.589 -11.889 1.00 64.62 101 ILE A O 1
ATOM 812 N N . GLN A 1 102 ? 22.166 1.067 -10.815 1.00 62.72 102 GLN A N 1
ATOM 813 C CA . GLN A 1 102 ? 23.031 1.585 -11.881 1.00 62.72 102 GLN A CA 1
ATOM 814 C C . GLN A 1 102 ? 23.226 0.569 -13.005 1.00 62.72 102 GLN A C 1
ATOM 816 O O . GLN A 1 102 ? 23.367 0.935 -14.173 1.00 62.72 102 GLN A O 1
ATOM 821 N N . ARG A 1 103 ? 23.291 -0.717 -12.645 1.00 55.34 103 ARG A N 1
ATOM 822 C CA . ARG A 1 103 ? 23.542 -1.808 -13.585 1.00 55.34 103 ARG A CA 1
ATOM 823 C C . ARG A 1 103 ? 22.883 -3.090 -13.101 1.00 55.34 103 ARG A C 1
ATOM 825 O O . ARG A 1 103 ? 23.053 -3.493 -11.950 1.00 55.34 103 ARG A O 1
ATOM 832 N N . LEU A 1 104 ? 22.182 -3.739 -14.025 1.00 62.00 104 LEU A N 1
ATOM 833 C CA . LEU A 1 104 ? 21.618 -5.070 -13.864 1.00 62.00 104 LEU A CA 1
ATOM 834 C C . LEU A 1 104 ? 22.314 -6.011 -14.851 1.00 62.00 104 LEU A C 1
ATOM 836 O O . LEU A 1 104 ? 22.332 -5.774 -16.062 1.00 62.00 104 LEU A O 1
ATOM 840 N N . GLU A 1 105 ? 22.895 -7.078 -14.322 1.00 68.56 105 GLU A N 1
ATOM 841 C CA . GLU A 1 105 ? 23.429 -8.180 -15.113 1.00 68.56 105 GLU A CA 1
ATOM 842 C C . GLU A 1 105 ? 22.510 -9.370 -14.949 1.00 68.56 105 GLU A C 1
ATOM 844 O O . GLU A 1 105 ? 22.312 -9.848 -13.835 1.00 68.56 105 GLU A O 1
ATOM 849 N N . THR A 1 106 ? 21.948 -9.855 -16.048 1.00 65.06 106 THR A N 1
ATOM 850 C CA . THR A 1 106 ? 21.118 -11.058 -16.023 1.00 65.06 106 THR A CA 1
ATOM 851 C C . THR A 1 106 ? 21.714 -12.108 -16.940 1.00 65.06 106 THR A C 1
ATOM 853 O O . THR A 1 106 ? 22.357 -11.799 -17.942 1.00 65.06 106 THR A O 1
ATOM 856 N N . GLY A 1 107 ? 21.534 -13.373 -16.599 1.00 61.91 107 GLY A N 1
ATOM 857 C CA . GLY A 1 107 ? 21.923 -14.483 -17.446 1.00 61.91 107 GLY A CA 1
ATOM 858 C C . GLY A 1 107 ? 20.898 -15.590 -17.344 1.00 61.91 107 GLY A C 1
ATOM 859 O O . GLY A 1 107 ? 20.579 -16.033 -16.244 1.00 61.91 107 GLY A O 1
ATOM 860 N N . ALA A 1 108 ? 20.41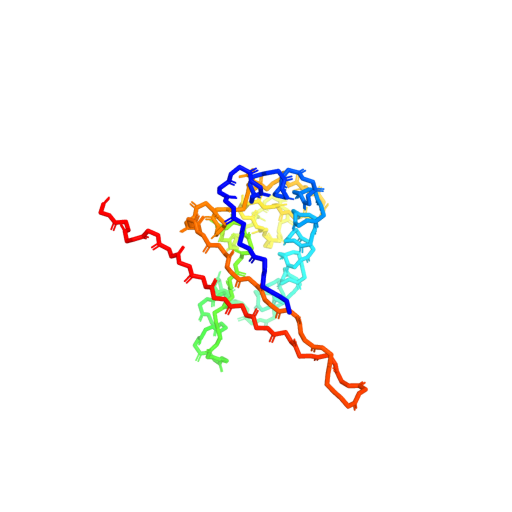0 -16.048 -18.490 1.00 56.12 108 ALA A N 1
ATOM 861 C CA . ALA A 1 108 ? 19.625 -17.266 -18.592 1.00 56.12 108 ALA A CA 1
ATOM 862 C C . ALA A 1 108 ? 20.473 -18.340 -19.284 1.00 56.12 108 ALA A C 1
ATOM 864 O O . ALA A 1 108 ? 21.133 -18.085 -20.304 1.00 56.12 108 ALA A O 1
ATOM 865 N N . THR A 1 109 ? 20.495 -19.535 -18.705 1.00 59.97 109 THR A N 1
ATOM 866 C CA . THR A 1 109 ? 21.063 -20.738 -19.315 1.00 59.97 109 THR A CA 1
ATOM 867 C C . THR A 1 109 ? 20.039 -21.856 -19.252 1.00 59.97 109 THR A C 1
ATOM 869 O O . THR A 1 109 ? 19.405 -22.071 -18.221 1.00 59.97 109 THR A O 1
ATOM 872 N N . PHE A 1 110 ? 19.886 -22.555 -20.370 1.00 52.09 110 PHE A N 1
ATOM 873 C CA . PHE A 1 110 ? 19.075 -23.758 -20.461 1.00 52.09 110 PHE A CA 1
ATOM 874 C C . PHE A 1 110 ? 20.018 -24.950 -20.315 1.00 52.09 110 PHE A C 1
ATOM 876 O O . PHE A 1 110 ? 20.904 -25.129 -21.147 1.00 52.09 110 PHE A O 1
ATOM 883 N N . GLU A 1 111 ? 19.866 -25.732 -19.251 1.00 50.50 111 GLU A N 1
ATOM 884 C CA . GLU A 1 111 ? 20.652 -26.947 -19.013 1.00 50.50 111 GLU A CA 1
ATOM 885 C C . GLU A 1 111 ? 19.691 -28.089 -18.673 1.00 50.50 111 GLU A C 1
ATOM 887 O O . GLU A 1 111 ? 18.825 -27.936 -17.815 1.00 50.50 111 GLU A O 1
ATOM 892 N N . TYR A 1 112 ? 19.819 -29.221 -19.376 1.00 56.94 112 TYR A N 1
ATOM 893 C CA . TYR A 1 112 ? 19.055 -30.459 -19.141 1.00 56.94 112 TYR A CA 1
ATOM 894 C C . TYR A 1 112 ? 17.530 -30.271 -18.994 1.00 56.94 112 TYR A C 1
ATOM 896 O O . TYR A 1 112 ? 16.907 -30.836 -18.102 1.00 56.94 112 TYR A O 1
ATOM 904 N N . GLY A 1 113 ? 16.914 -29.452 -19.855 1.00 63.09 113 GLY A N 1
ATOM 905 C CA . GLY A 1 113 ? 15.467 -29.188 -19.815 1.00 63.09 113 GLY A CA 1
ATOM 906 C C . GLY A 1 113 ? 15.010 -28.229 -18.706 1.00 63.09 113 GLY A C 1
ATOM 907 O O . GLY A 1 113 ? 13.816 -27.971 -18.589 1.00 63.09 113 GLY A O 1
ATOM 908 N N . GLY A 1 114 ? 15.934 -27.669 -17.919 1.00 58.44 114 GLY A N 1
ATOM 909 C CA . GLY A 1 114 ? 15.664 -26.648 -16.910 1.00 58.44 114 GLY A CA 1
ATOM 910 C C . GLY A 1 114 ? 16.117 -25.251 -17.343 1.00 58.44 114 GLY A C 1
ATOM 911 O O . GLY A 1 114 ? 17.156 -25.085 -17.986 1.00 58.44 114 GLY A O 1
ATOM 912 N N . LEU A 1 115 ? 15.348 -24.228 -16.960 1.00 73.75 115 LEU A N 1
ATOM 913 C CA . LEU A 1 115 ? 15.742 -22.823 -17.076 1.00 73.75 115 LEU A CA 1
ATOM 914 C C . LEU A 1 115 ? 16.462 -22.398 -15.794 1.00 73.75 115 LEU A C 1
ATOM 916 O O . LEU A 1 115 ? 15.871 -22.383 -14.715 1.00 73.75 115 LEU A O 1
ATOM 920 N N . ARG A 1 116 ? 17.725 -21.991 -15.915 1.00 69.12 116 ARG A N 1
ATOM 921 C CA . ARG A 1 116 ? 18.470 -21.356 -14.829 1.00 69.12 116 ARG A CA 1
ATOM 922 C C . ARG A 1 116 ? 18.641 -19.875 -15.126 1.00 69.12 116 ARG A C 1
ATOM 924 O O . ARG A 1 116 ? 19.294 -19.511 -16.101 1.00 69.12 116 ARG A O 1
ATOM 931 N N . ALA A 1 117 ? 18.098 -19.028 -14.259 1.00 72.31 117 ALA A N 1
ATOM 932 C CA . ALA A 1 117 ? 18.313 -17.587 -14.293 1.00 72.31 117 ALA A CA 1
ATOM 933 C C . ALA A 1 117 ? 19.289 -17.165 -13.183 1.00 72.31 117 ALA A C 1
ATOM 935 O O . ALA A 1 117 ? 19.250 -17.686 -12.068 1.00 72.31 117 ALA A O 1
ATOM 936 N N . LYS A 1 118 ? 20.176 -16.219 -13.487 1.00 73.62 118 LYS A N 1
ATOM 937 C CA . LYS A 1 118 ? 21.051 -15.529 -12.534 1.00 73.62 118 LYS A CA 1
ATOM 938 C C . LYS A 1 118 ? 20.897 -14.029 -12.744 1.00 73.62 118 LYS A C 1
ATOM 940 O O . LYS A 1 118 ? 20.862 -13.584 -13.888 1.00 73.62 118 LYS A O 1
ATOM 945 N N . ALA A 1 119 ? 20.833 -13.263 -11.663 1.00 67.56 119 ALA A N 1
ATOM 946 C CA . ALA A 1 119 ? 20.821 -11.808 -11.713 1.00 67.56 119 ALA A CA 1
ATOM 947 C C . ALA A 1 119 ? 21.804 -11.242 -10.683 1.00 67.56 119 ALA A C 1
ATOM 949 O O . ALA A 1 119 ? 21.871 -11.740 -9.560 1.00 67.56 119 ALA A O 1
ATOM 950 N N . ALA A 1 120 ? 22.555 -10.213 -11.065 1.00 73.75 120 ALA A N 1
ATOM 951 C CA . ALA A 1 120 ? 23.403 -9.426 -10.182 1.00 73.75 120 ALA A CA 1
ATOM 952 C C . ALA A 1 120 ? 23.035 -7.943 -10.311 1.00 73.75 120 ALA A C 1
ATOM 954 O O . ALA A 1 120 ? 22.875 -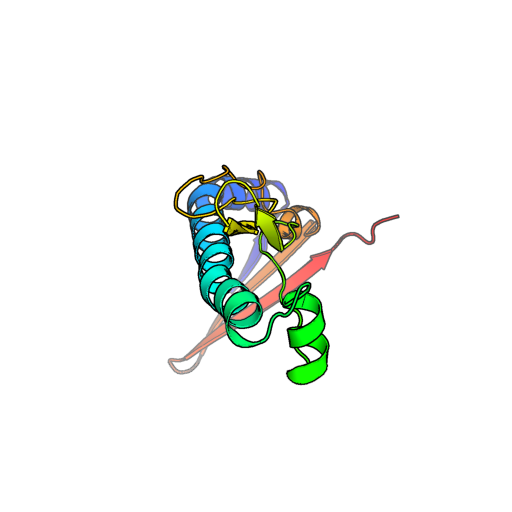7.414 -11.414 1.00 73.75 120 ALA A O 1
ATOM 955 N N . LEU A 1 121 ? 22.881 -7.286 -9.164 1.00 69.06 121 LEU A N 1
ATOM 956 C CA . LEU A 1 121 ? 22.484 -5.887 -9.042 1.00 69.06 121 LEU A CA 1
ATOM 957 C C . LEU A 1 121 ? 23.657 -5.077 -8.506 1.00 69.06 121 LEU A C 1
ATOM 959 O O . LEU A 1 121 ? 24.182 -5.391 -7.439 1.00 69.06 121 LEU A O 1
ATOM 963 N N . ILE A 1 122 ? 24.023 -4.012 -9.212 1.00 72.94 122 ILE A N 1
ATOM 964 C CA . ILE A 1 122 ? 25.005 -3.034 -8.741 1.00 72.94 122 ILE A CA 1
ATOM 965 C C . ILE A 1 122 ? 24.255 -1.734 -8.447 1.00 72.94 122 ILE A C 1
ATOM 967 O O . ILE A 1 122 ? 23.624 -1.152 -9.336 1.00 72.94 122 ILE A O 1
ATOM 971 N N . ARG A 1 123 ? 24.302 -1.302 -7.183 1.00 69.19 123 ARG A N 1
ATOM 972 C CA . ARG A 1 123 ? 23.683 -0.058 -6.700 1.00 69.19 123 ARG A CA 1
ATOM 973 C C . ARG A 1 123 ? 24.743 1.022 -6.504 1.00 69.19 123 ARG A C 1
ATOM 975 O O . ARG A 1 123 ? 25.889 0.697 -6.204 1.00 69.19 123 ARG A O 1
ATOM 982 N N . SER A 1 124 ? 24.356 2.289 -6.635 1.00 59.50 124 SER A N 1
ATOM 983 C CA . SER A 1 124 ? 25.148 3.397 -6.079 1.00 59.50 124 SER A CA 1
ATOM 984 C C . SER A 1 124 ? 25.077 3.341 -4.561 1.00 59.50 124 SER A C 1
ATOM 986 O O . SER A 1 124 ? 23.967 3.289 -4.030 1.00 59.50 124 SER A O 1
ATOM 988 N N . ASP A 1 125 ? 26.211 3.453 -3.873 1.00 55.31 125 ASP A N 1
ATOM 989 C CA . ASP A 1 125 ? 26.186 3.947 -2.497 1.00 55.31 125 ASP A CA 1
ATOM 990 C C . ASP A 1 125 ? 25.799 5.427 -2.553 1.00 55.31 125 ASP A C 1
ATOM 992 O O . ASP A 1 125 ? 26.497 6.245 -3.158 1.00 55.31 125 ASP A O 1
ATOM 996 N N . GLY A 1 126 ? 24.630 5.754 -2.007 1.00 45.12 126 GLY A N 1
ATOM 997 C CA . GLY A 1 126 ? 24.232 7.140 -1.816 1.00 45.12 126 GLY A CA 1
ATOM 998 C C . GLY A 1 126 ? 25.098 7.753 -0.721 1.00 45.12 126 GLY A C 1
ATOM 999 O O . GLY A 1 126 ? 25.103 7.255 0.404 1.00 45.12 126 GLY A O 1
ATOM 1000 N N . ARG A 1 127 ? 25.820 8.819 -1.061 1.00 33.66 127 ARG A N 1
ATOM 1001 C CA . ARG A 1 127 ? 26.209 9.858 -0.108 1.00 33.66 127 ARG A CA 1
ATOM 1002 C C . ARG A 1 127 ? 25.221 11.004 -0.229 1.00 33.66 127 ARG A C 1
ATOM 1004 O O . ARG A 1 127 ? 24.826 11.283 -1.383 1.00 33.66 127 ARG A O 1
#

Foldseek 3Di:
DKDKDAPVNLVVVQVVCVVVVLVVLLVLLQVCFVVVLCCCVPVVDPCVQVVCCVPVVDGPDRRQPWDWDQDPVVRTTATPFAGYPVDGHSGDGTRVVSVQFRIKMKDWDQDPN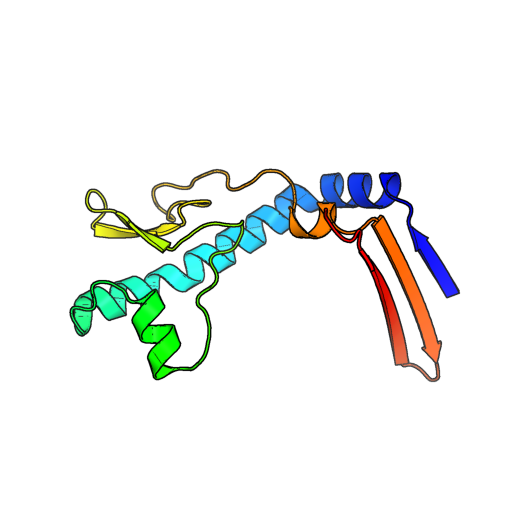DIDIDIDTDGDPDD

Radius of gyration: 19.03 Å; chains: 1; bounding box: 41×42×41 Å